Protein AF-A0A6A2X8H9-F1 (afdb_monomer_lite)

Organism: Hibiscus syriacus (NCBI:txid106335)

Secondary structure (DSSP, 8-state):
-------PPP---TT-------SS----S-------S-GGGGPPPPP---S-S-------GGG--TTT-B------GGGTTSS---B--

Foldseek 3Di:
DDDQDDDDDDPDDQPDDDDDDGPDDDDDPDDDDDDDDPQVVQFDDDDPDDDDDDPDPRHSVSPDCVQVDADDDPDDPVCPPVDDRDGDD

Radius of gyration: 17.94 Å; chains: 1; bounding box: 46×29×42 Å

Structure (mmCIF, N/CA/C/O backbone):
data_AF-A0A6A2X8H9-F1
#
_entry.id   AF-A0A6A2X8H9-F1
#
loop_
_atom_site.group_PDB
_atom_site.id
_atom_site.type_symbol
_atom_site.label_atom_id
_atom_site.label_alt_id
_atom_site.label_comp_id
_atom_site.label_asym_id
_atom_site.label_entity_id
_atom_site.label_seq_id
_atom_site.pdbx_PDB_ins_code
_atom_site.Cartn_x
_atom_site.Cartn_y
_atom_site.Cartn_z
_atom_site.occupancy
_atom_site.B_iso_or_equiv
_atom_site.auth_seq_id
_atom_site.auth_comp_id
_atom_site.auth_asym_id
_atom_site.auth_atom_id
_atom_site.pdbx_PDB_model_num
ATOM 1 N N . MET A 1 1 ? -0.494 -15.389 6.255 1.00 76.00 1 MET A N 1
ATOM 2 C CA . MET A 1 1 ? -0.575 -13.992 5.769 1.00 76.00 1 MET A CA 1
ATOM 3 C C . MET A 1 1 ? -1.909 -13.850 5.059 1.00 76.00 1 MET A C 1
ATOM 5 O O . MET A 1 1 ? -2.210 -14.719 4.256 1.00 76.00 1 MET A O 1
ATOM 9 N N . VAL A 1 2 ? -2.716 -12.844 5.399 1.00 85.31 2 VAL A N 1
ATOM 10 C CA . VAL A 1 2 ? -4.051 -12.626 4.810 1.00 85.31 2 VAL A CA 1
ATOM 11 C C . VAL A 1 2 ? -3.995 -11.349 3.980 1.00 85.31 2 VAL A C 1
ATOM 13 O O . VAL A 1 2 ? -3.497 -10.338 4.475 1.00 85.31 2 VAL A O 1
ATOM 16 N N . THR A 1 3 ? -4.461 -11.396 2.732 1.00 89.25 3 THR A N 1
ATOM 17 C CA . THR A 1 3 ? -4.594 -10.197 1.892 1.00 89.25 3 THR A CA 1
ATOM 18 C C . THR A 1 3 ? -5.764 -9.369 2.406 1.00 89.25 3 THR A C 1
ATOM 20 O O . THR A 1 3 ? -6.870 -9.881 2.556 1.00 89.25 3 THR A O 1
ATOM 23 N N . ILE A 1 4 ? -5.499 -8.104 2.728 1.00 87.56 4 ILE A N 1
ATOM 24 C CA . ILE A 1 4 ? -6.502 -7.190 3.294 1.00 87.56 4 ILE A CA 1
ATOM 25 C C . ILE A 1 4 ? -7.137 -6.346 2.187 1.00 87.56 4 ILE A C 1
ATOM 27 O O . ILE A 1 4 ? -8.331 -6.068 2.251 1.00 87.56 4 ILE A O 1
ATOM 31 N N . ALA A 1 5 ? -6.348 -5.963 1.182 1.00 87.50 5 ALA A N 1
ATOM 32 C CA . ALA A 1 5 ? -6.796 -5.207 0.026 1.00 87.50 5 ALA A CA 1
ATOM 33 C C . ALA A 1 5 ? -5.770 -5.289 -1.116 1.00 87.50 5 ALA A C 1
ATOM 35 O O . ALA A 1 5 ? -4.592 -5.575 -0.883 1.00 87.50 5 ALA A O 1
ATOM 36 N N . GLU A 1 6 ? -6.237 -5.018 -2.333 1.00 90.31 6 GLU A N 1
ATOM 37 C CA . GLU A 1 6 ? -5.434 -4.933 -3.551 1.00 90.31 6 GLU A CA 1
ATOM 38 C C . GLU A 1 6 ? -5.701 -3.589 -4.226 1.00 90.31 6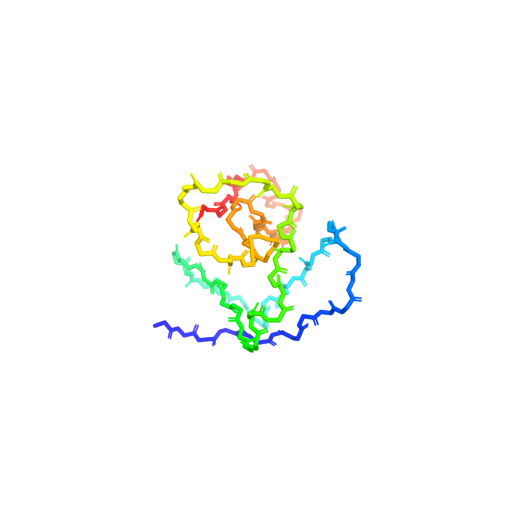 GLU A C 1
ATOM 40 O O . GLU A 1 6 ? -6.852 -3.188 -4.394 1.00 90.31 6 GLU A O 1
ATOM 45 N N . TYR A 1 7 ? -4.632 -2.890 -4.605 1.00 86.38 7 TYR A N 1
ATOM 46 C CA . TYR A 1 7 ? -4.717 -1.581 -5.244 1.00 86.38 7 TYR A CA 1
ATOM 47 C C . TYR A 1 7 ? -3.907 -1.604 -6.527 1.00 86.38 7 TYR A C 1
ATOM 49 O O . TYR A 1 7 ? -2.782 -2.110 -6.561 1.00 86.38 7 TYR A O 1
ATOM 57 N N . ARG A 1 8 ? -4.472 -1.022 -7.583 1.00 86.50 8 ARG A N 1
ATOM 58 C CA . ARG A 1 8 ? -3.738 -0.788 -8.821 1.00 86.50 8 ARG A CA 1
ATOM 59 C C . ARG A 1 8 ? -2.813 0.406 -8.620 1.00 86.50 8 ARG A C 1
ATOM 61 O O . ARG A 1 8 ? -3.269 1.473 -8.216 1.00 86.50 8 ARG A O 1
ATOM 68 N N . LEU A 1 9 ? -1.528 0.228 -8.919 1.00 82.50 9 LEU A N 1
ATOM 69 C CA . LEU A 1 9 ? -0.567 1.323 -8.875 1.00 82.50 9 LEU A CA 1
ATOM 70 C C . LEU A 1 9 ? -0.940 2.362 -9.951 1.00 82.50 9 LEU A C 1
ATOM 72 O O . LEU A 1 9 ? -1.078 1.982 -11.118 1.00 82.50 9 LEU A O 1
ATOM 76 N N . PRO A 1 10 ? -1.149 3.639 -9.591 1.00 82.62 10 PRO A N 1
ATOM 77 C CA . PRO A 1 10 ? -1.485 4.667 -10.563 1.00 82.62 10 PRO A CA 1
ATOM 78 C C . PRO A 1 10 ? -0.240 5.131 -11.327 1.00 82.62 10 PRO A C 1
ATOM 80 O O . PRO A 1 10 ? 0.873 5.139 -10.796 1.00 82.62 10 PRO A O 1
ATOM 83 N N . GLU A 1 11 ? -0.439 5.590 -12.560 1.00 82.94 11 GLU A N 1
ATOM 84 C CA . GLU A 1 11 ? 0.604 6.260 -13.337 1.00 82.94 11 GLU A CA 1
ATOM 85 C C . GLU A 1 11 ? 0.791 7.680 -12.792 1.00 82.94 11 GLU A C 1
ATOM 87 O O . GLU A 1 11 ? 0.001 8.586 -13.058 1.00 82.94 11 GLU A O 1
ATOM 92 N N . THR A 1 12 ? 1.815 7.870 -11.960 1.00 80.44 12 THR A N 1
ATOM 93 C CA . THR A 1 12 ? 2.111 9.156 -11.317 1.00 80.44 12 THR A CA 1
ATOM 94 C C . THR A 1 12 ? 3.585 9.506 -11.450 1.00 80.44 12 THR A C 1
ATOM 96 O O . THR A 1 12 ? 4.429 8.657 -11.740 1.00 80.44 12 THR A O 1
ATOM 99 N N . LYS A 1 13 ? 3.910 10.786 -11.247 1.00 79.56 13 LYS A N 1
ATOM 100 C CA . LYS A 1 13 ? 5.301 11.243 -11.243 1.00 79.56 13 LYS A CA 1
ATOM 101 C C . LYS A 1 13 ? 6.056 10.621 -10.058 1.00 79.56 13 LYS A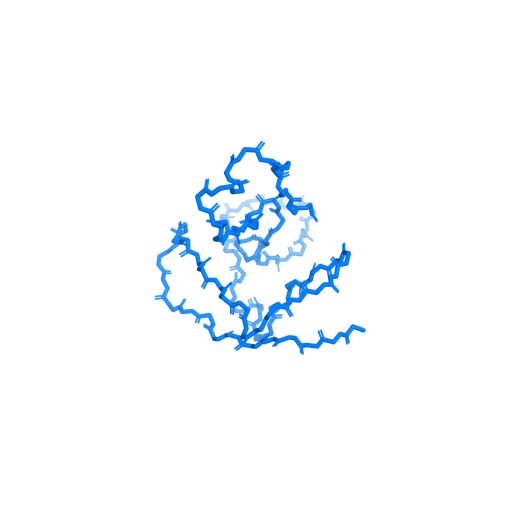 C 1
ATOM 103 O O . LYS A 1 13 ? 5.469 10.502 -8.976 1.00 79.56 13 LYS A O 1
ATOM 108 N N . PRO A 1 14 ? 7.354 10.302 -10.207 1.00 76.00 14 PRO A N 1
ATOM 109 C CA . PRO A 1 14 ? 8.185 9.880 -9.085 1.00 76.00 14 PRO A CA 1
ATOM 110 C C . PRO A 1 14 ? 8.089 10.852 -7.903 1.00 76.00 14 PRO A C 1
ATOM 112 O O . PRO A 1 14 ? 8.064 12.068 -8.090 1.00 76.00 14 PRO A O 1
ATOM 115 N N . GLY A 1 15 ? 8.018 10.311 -6.685 1.00 78.38 15 GLY A N 1
ATOM 116 C CA . GLY A 1 15 ? 7.874 11.099 -5.456 1.00 78.38 15 GLY A CA 1
ATOM 117 C C . GLY A 1 15 ? 6.435 11.483 -5.092 1.00 78.38 15 GLY A C 1
ATOM 118 O O . GLY A 1 15 ? 6.225 12.063 -4.029 1.00 78.38 15 GLY A O 1
ATOM 119 N N . THR A 1 16 ? 5.440 11.138 -5.916 1.00 83.19 16 THR A N 1
ATOM 120 C CA . THR A 1 16 ? 4.025 11.319 -5.554 1.00 83.19 16 THR A CA 1
ATOM 121 C C . THR A 1 16 ? 3.657 10.383 -4.401 1.00 83.19 16 THR A C 1
ATOM 123 O O . THR A 1 16 ? 3.873 9.174 -4.484 1.00 83.19 16 THR A O 1
ATOM 126 N N . ALA A 1 17 ? 3.104 10.933 -3.317 1.00 82.44 17 ALA A N 1
ATOM 127 C CA . ALA A 1 17 ? 2.635 10.134 -2.190 1.00 82.44 17 ALA A CA 1
ATOM 128 C C . ALA A 1 17 ? 1.399 9.313 -2.585 1.00 82.44 17 ALA A C 1
ATOM 130 O O . ALA A 1 17 ? 0.469 9.834 -3.201 1.00 82.44 17 ALA A O 1
ATOM 131 N N . LEU A 1 18 ? 1.385 8.036 -2.198 1.00 84.00 18 LEU A N 1
ATOM 132 C CA . LEU A 1 18 ? 0.244 7.142 -2.370 1.00 84.00 18 LEU A CA 1
ATOM 133 C C . LEU A 1 18 ? -0.422 6.912 -1.017 1.00 84.00 18 LEU A C 1
ATOM 135 O O . LEU A 1 18 ? 0.251 6.587 -0.038 1.00 84.00 18 LEU A O 1
ATOM 139 N N . TYR A 1 19 ? -1.742 7.060 -0.983 1.00 85.81 19 TYR A N 1
ATOM 140 C CA . TYR A 1 19 ? -2.561 6.837 0.204 1.00 85.81 19 TYR A CA 1
ATOM 141 C C . TYR A 1 19 ? -3.422 5.601 -0.012 1.00 85.81 19 TYR A C 1
ATOM 143 O O . TYR A 1 19 ? -3.971 5.396 -1.095 1.00 85.81 19 TYR A O 1
ATOM 151 N N . VAL A 1 20 ? -3.484 4.754 1.010 1.00 84.94 20 VAL A N 1
ATOM 152 C CA . VAL A 1 20 ? -4.134 3.450 0.945 1.00 84.94 20 VAL A CA 1
ATOM 153 C C . VAL A 1 20 ? -4.972 3.270 2.204 1.00 84.94 20 VAL A C 1
ATOM 155 O O . VAL A 1 20 ? -4.418 3.122 3.292 1.00 84.94 20 VAL A O 1
ATOM 158 N N . ASP A 1 21 ? -6.293 3.269 2.046 1.00 85.56 21 ASP A N 1
ATOM 159 C CA . ASP A 1 21 ? -7.234 3.117 3.158 1.00 85.56 21 ASP A CA 1
ATOM 160 C C . ASP A 1 21 ? -7.639 1.662 3.354 1.00 85.56 21 ASP A C 1
ATOM 162 O O . ASP A 1 21 ? -7.996 0.973 2.398 1.00 85.56 21 ASP A O 1
ATOM 166 N N . PHE A 1 22 ? -7.647 1.191 4.601 1.00 83.94 22 PHE A N 1
ATOM 167 C CA . PHE A 1 22 ? -8.133 -0.151 4.905 1.00 83.94 22 PHE A CA 1
ATOM 168 C C . PHE A 1 22 ? -9.669 -0.191 4.876 1.00 83.94 22 PHE A C 1
ATOM 170 O O . PHE A 1 22 ? -10.308 0.637 5.523 1.00 83.94 22 PHE A O 1
ATOM 177 N N . PRO A 1 23 ? -10.287 -1.189 4.214 1.00 82.62 23 PRO A N 1
ATOM 178 C CA . PRO A 1 23 ? -11.748 -1.271 4.077 1.00 82.62 23 PRO A CA 1
ATOM 179 C C . PRO A 1 23 ? -12.475 -1.529 5.406 1.00 82.62 23 PRO A C 1
ATOM 181 O O . PRO A 1 23 ? -13.696 -1.433 5.487 1.00 82.62 23 PRO A O 1
ATOM 184 N N . ARG A 1 24 ? -11.733 -1.909 6.448 1.00 83.88 24 ARG A N 1
ATOM 185 C CA . ARG A 1 24 ? -12.216 -2.114 7.811 1.00 83.88 24 ARG A CA 1
A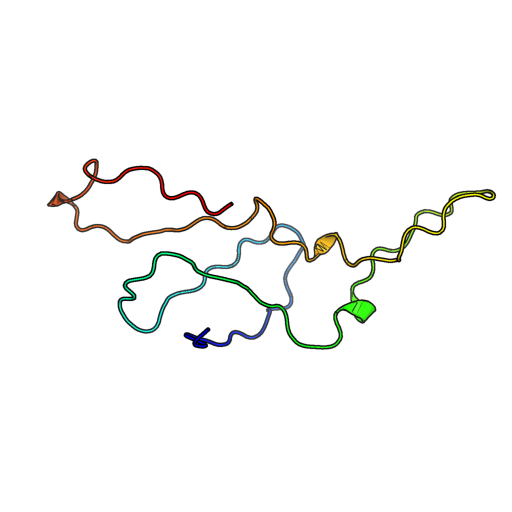TOM 186 C C . ARG A 1 24 ? -11.077 -1.897 8.793 1.00 83.88 24 ARG A C 1
ATOM 188 O O . ARG A 1 24 ? -9.908 -1.997 8.420 1.00 83.88 24 ARG A O 1
ATOM 195 N N . GLN A 1 25 ? -11.421 -1.692 10.058 1.00 81.62 25 GLN A N 1
ATOM 196 C CA . GLN A 1 25 ? -10.440 -1.700 11.133 1.00 81.62 25 GLN A CA 1
ATOM 197 C C . GLN A 1 25 ? -9.715 -3.053 11.174 1.00 81.62 25 GLN A C 1
ATOM 199 O O . GLN A 1 25 ? -10.337 -4.116 11.105 1.00 81.62 25 GLN A O 1
ATOM 204 N N . ILE A 1 26 ? -8.389 -3.005 11.278 1.00 83.25 26 ILE A N 1
ATOM 205 C CA . ILE A 1 26 ? -7.537 -4.189 11.352 1.00 83.25 26 ILE A CA 1
ATOM 206 C C . ILE A 1 26 ? -6.704 -4.144 12.628 1.00 83.25 26 ILE A C 1
ATOM 208 O O . ILE A 1 26 ? -6.078 -3.137 12.943 1.00 83.25 26 ILE A O 1
ATOM 212 N N . GLN A 1 27 ? -6.678 -5.255 13.359 1.00 84.00 27 GLN A N 1
ATOM 213 C CA . GLN A 1 27 ? -5.807 -5.433 14.515 1.00 84.00 27 GLN A CA 1
ATOM 214 C C . GLN A 1 27 ? -4.705 -6.419 14.133 1.00 84.00 27 GLN A C 1
ATOM 216 O O . GLN A 1 27 ? -4.940 -7.619 14.003 1.00 84.00 27 GLN A O 1
ATOM 221 N N . THR A 1 28 ? -3.496 -5.915 13.900 1.00 83.62 28 THR A N 1
ATOM 222 C CA . THR A 1 28 ? -2.352 -6.739 13.495 1.00 83.62 28 THR A CA 1
ATOM 223 C C . THR A 1 28 ? -1.053 -6.196 14.074 1.00 83.62 28 THR A C 1
ATOM 225 O O . THR A 1 28 ? -0.925 -5.004 14.334 1.00 83.62 28 THR A O 1
ATOM 228 N N . ARG A 1 29 ? -0.070 -7.083 14.253 1.00 82.75 29 ARG A N 1
ATOM 229 C CA . ARG A 1 29 ? 1.302 -6.719 14.643 1.00 82.75 29 ARG A CA 1
ATOM 230 C C . ARG A 1 29 ? 2.201 -6.419 13.443 1.00 82.75 29 ARG A C 1
ATOM 232 O O . ARG A 1 29 ? 3.285 -5.881 13.623 1.00 82.75 29 ARG A O 1
ATOM 239 N N . ARG A 1 30 ? 1.792 -6.815 12.232 1.00 83.81 30 ARG A N 1
ATOM 240 C CA . ARG A 1 30 ? 2.596 -6.672 11.012 1.00 83.81 30 ARG A CA 1
ATOM 241 C C . ARG A 1 30 ? 1.706 -6.467 9.792 1.00 83.81 30 ARG A C 1
ATOM 243 O O . ARG A 1 30 ? 0.739 -7.203 9.589 1.00 83.81 30 ARG A O 1
ATOM 250 N N . ILE A 1 31 ? 2.089 -5.505 8.961 1.00 83.56 31 ILE A N 1
ATOM 251 C CA . ILE A 1 31 ? 1.532 -5.260 7.628 1.00 83.56 31 ILE A CA 1
ATOM 252 C C . ILE A 1 31 ? 2.667 -5.476 6.626 1.00 83.56 31 ILE A C 1
ATOM 254 O O . ILE A 1 31 ? 3.834 -5.237 6.929 1.00 83.56 31 ILE A O 1
ATOM 258 N N . SER A 1 32 ? 2.368 -6.026 5.454 1.00 86.00 32 SER A N 1
ATOM 259 C CA . SER A 1 32 ? 3.374 -6.246 4.416 1.00 86.00 32 SER A CA 1
ATOM 260 C C . SER A 1 32 ? 2.795 -5.864 3.069 1.00 86.00 32 SER A C 1
ATOM 262 O O . SER A 1 32 ? 1.744 -6.369 2.682 1.00 86.00 32 SER A O 1
ATOM 264 N N . PHE A 1 33 ? 3.500 -4.978 2.378 1.00 85.38 33 PHE A N 1
ATOM 265 C CA . PHE A 1 33 ? 3.151 -4.519 1.045 1.00 85.38 33 PHE A CA 1
ATOM 266 C C . PHE A 1 33 ? 3.883 -5.391 0.037 1.00 85.38 33 PHE A C 1
ATOM 268 O O . PHE A 1 33 ? 5.082 -5.639 0.169 1.00 85.38 33 PHE A O 1
ATOM 275 N N . LYS A 1 34 ? 3.145 -5.895 -0.945 1.00 85.50 34 LYS A N 1
ATOM 276 C CA . LYS A 1 34 ? 3.688 -6.703 -2.031 1.00 85.50 34 LYS A CA 1
ATOM 277 C C . LYS A 1 34 ? 3.308 -6.037 -3.335 1.00 85.50 34 LYS A C 1
ATOM 279 O O . LYS A 1 34 ? 2.133 -5.765 -3.557 1.00 85.50 34 LYS A O 1
ATOM 284 N N . LEU A 1 35 ? 4.302 -5.795 -4.176 1.00 84.12 35 LEU A N 1
ATOM 285 C CA . LEU A 1 35 ? 4.066 -5.374 -5.543 1.00 84.12 35 LEU A CA 1
ATOM 286 C C . LEU A 1 35 ? 3.887 -6.624 -6.410 1.00 84.12 35 LEU A C 1
ATOM 288 O O . LEU A 1 35 ? 4.684 -7.557 -6.315 1.00 84.12 35 LEU A O 1
ATOM 292 N N . LEU A 1 36 ? 2.824 -6.652 -7.210 1.00 85.12 36 LEU A N 1
ATOM 293 C CA . L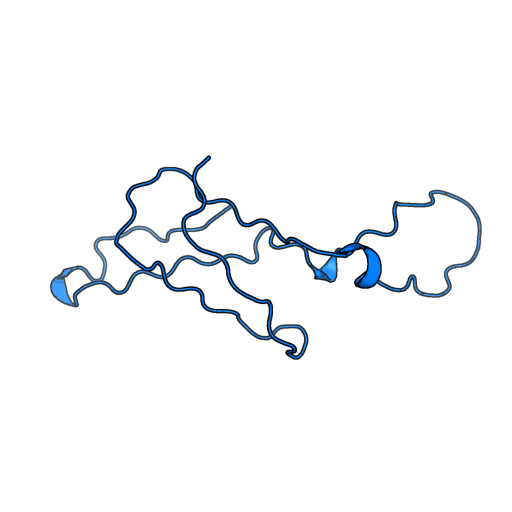EU A 1 36 ? 2.490 -7.753 -8.113 1.00 85.12 36 LEU A CA 1
ATOM 294 C C . LEU A 1 36 ? 2.522 -7.246 -9.560 1.00 85.12 36 LEU A C 1
ATOM 296 O O . LEU A 1 36 ? 2.102 -6.121 -9.821 1.00 85.12 36 LEU A O 1
ATOM 300 N N . GLY A 1 37 ? 2.994 -8.082 -10.486 1.00 84.69 37 GLY A N 1
ATOM 301 C CA . GLY A 1 37 ? 3.097 -7.765 -11.914 1.00 84.69 37 GLY A CA 1
ATOM 302 C C . GLY A 1 37 ? 4.523 -7.889 -12.451 1.00 84.69 37 GLY A C 1
ATOM 303 O O . GLY A 1 37 ? 5.402 -8.437 -11.783 1.00 84.69 37 GLY A O 1
ATOM 304 N N . ASP A 1 38 ? 4.746 -7.378 -13.663 1.00 82.31 38 ASP A N 1
ATOM 305 C CA . ASP A 1 38 ? 6.078 -7.321 -14.270 1.00 82.31 38 ASP A CA 1
ATOM 306 C C . ASP A 1 38 ? 6.902 -6.177 -13.659 1.00 82.31 38 ASP A C 1
ATOM 308 O O . ASP A 1 38 ? 6.987 -5.067 -14.181 1.00 82.31 38 ASP A O 1
ATOM 312 N N . VAL A 1 39 ? 7.490 -6.451 -12.495 1.00 77.50 39 VAL A N 1
ATOM 313 C CA . VAL A 1 39 ? 8.367 -5.514 -11.776 1.00 77.50 39 VAL A CA 1
ATOM 314 C C . VAL A 1 39 ? 9.662 -5.256 -12.555 1.00 77.50 39 VAL A C 1
ATOM 316 O O . VAL A 1 39 ? 10.261 -4.190 -12.418 1.00 77.50 39 VAL A O 1
ATOM 319 N N . ALA A 1 40 ? 10.091 -6.206 -13.392 1.00 74.19 40 ALA A N 1
ATOM 320 C CA . ALA A 1 40 ? 11.330 -6.089 -14.150 1.00 74.19 40 ALA A CA 1
ATOM 321 C C . ALA A 1 40 ? 11.245 -4.985 -15.212 1.00 74.19 40 ALA A C 1
ATOM 323 O O . ALA A 1 40 ? 12.257 -4.346 -15.491 1.00 74.19 40 ALA A O 1
ATOM 324 N N . ALA A 1 41 ? 10.047 -4.684 -15.723 1.00 75.75 41 ALA A N 1
ATOM 325 C CA . ALA A 1 41 ? 9.805 -3.560 -16.629 1.00 75.75 41 ALA A CA 1
ATOM 326 C C . ALA A 1 41 ? 10.164 -2.179 -16.035 1.00 75.75 41 ALA A C 1
ATOM 328 O O . ALA A 1 41 ? 10.362 -1.224 -16.783 1.00 75.75 41 ALA A O 1
ATOM 329 N N . PHE A 1 42 ? 10.279 -2.065 -14.707 1.00 72.38 42 PHE A N 1
ATOM 330 C CA . PHE A 1 42 ? 10.620 -0.828 -13.992 1.00 72.38 42 PHE A CA 1
ATOM 331 C C . PHE A 1 42 ? 12.085 -0.778 -13.548 1.00 72.38 42 PHE A C 1
ATOM 333 O O . PHE A 1 42 ? 12.423 -0.097 -12.579 1.00 72.38 42 PHE A O 1
ATOM 340 N N . THR A 1 43 ? 12.960 -1.543 -14.199 1.00 72.62 43 THR A N 1
ATOM 341 C CA . THR A 1 43 ? 14.380 -1.531 -13.859 1.00 72.62 43 THR A CA 1
ATOM 342 C C . THR A 1 43 ? 14.996 -0.157 -14.092 1.00 72.62 43 THR A C 1
ATOM 344 O O . THR A 1 43 ? 14.792 0.474 -15.131 1.00 72.62 43 THR A O 1
ATOM 347 N N . ASP A 1 44 ? 15.767 0.302 -13.108 1.00 68.25 44 ASP A N 1
ATOM 348 C CA . ASP A 1 44 ? 16.501 1.553 -13.221 1.00 68.25 44 ASP A CA 1
ATOM 349 C C . ASP A 1 44 ? 17.554 1.390 -14.332 1.00 68.25 44 ASP A C 1
ATOM 351 O O . ASP A 1 44 ? 18.368 0.461 -14.304 1.00 68.25 44 ASP A O 1
ATOM 355 N N . LYS A 1 45 ? 17.519 2.258 -15.354 1.00 60.47 45 LYS A N 1
ATOM 356 C CA . LYS A 1 45 ? 18.558 2.275 -16.393 1.00 60.47 45 LYS A CA 1
ATOM 357 C C . LYS A 1 45 ? 19.878 2.620 -15.714 1.00 60.47 45 LYS A C 1
ATOM 359 O O . LYS A 1 45 ? 19.994 3.695 -15.127 1.00 60.47 45 LYS A O 1
ATOM 364 N N . LEU A 1 46 ? 20.857 1.716 -15.793 1.00 56.97 46 LEU A N 1
ATOM 365 C CA . LEU A 1 46 ? 22.218 2.038 -15.381 1.00 56.97 46 LEU A CA 1
ATOM 366 C C . LEU A 1 46 ? 22.659 3.294 -16.155 1.00 56.97 46 LEU A C 1
ATOM 368 O O . LEU A 1 4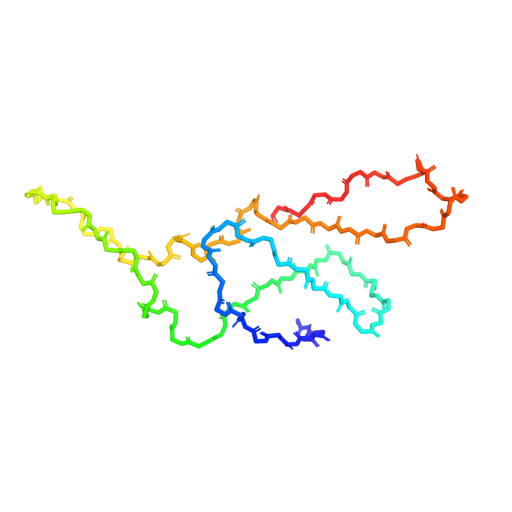6 ? 22.461 3.329 -17.375 1.00 56.97 46 LEU A O 1
ATOM 372 N N . PRO A 1 47 ? 23.252 4.310 -15.503 1.00 51.28 47 PRO A N 1
ATOM 373 C CA . PRO A 1 47 ? 24.067 5.260 -16.246 1.00 51.28 47 PRO A CA 1
ATOM 374 C C . PRO A 1 47 ? 25.142 4.455 -16.986 1.00 51.28 47 PRO A C 1
ATOM 376 O O . PRO A 1 47 ? 25.595 3.433 -16.468 1.00 51.28 47 PRO A O 1
ATOM 379 N N . GLU A 1 48 ? 25.497 4.866 -18.203 1.00 52.97 48 GLU A N 1
ATOM 380 C CA . GLU A 1 48 ? 26.597 4.273 -18.969 1.00 52.97 48 GLU A CA 1
ATOM 381 C C . GLU A 1 48 ? 27.861 4.307 -18.098 1.00 52.97 48 GLU A C 1
ATOM 383 O O . GLU A 1 48 ? 28.524 5.334 -17.997 1.00 52.97 48 GLU A O 1
ATOM 388 N N . GLN A 1 49 ? 28.142 3.223 -17.374 1.00 50.28 49 GLN A N 1
ATOM 389 C CA . GLN A 1 49 ? 29.323 3.116 -16.538 1.00 50.28 49 GLN A CA 1
ATOM 390 C C . GLN A 1 49 ? 30.219 2.042 -17.133 1.00 50.28 49 GLN A C 1
ATOM 392 O O . GLN A 1 49 ? 29.906 0.848 -17.117 1.00 50.28 49 GLN A O 1
ATOM 397 N N . ASP A 1 50 ? 31.302 2.566 -17.693 1.00 51.56 50 ASP A N 1
ATOM 398 C CA . ASP A 1 50 ? 32.505 1.893 -18.142 1.00 51.56 50 ASP A CA 1
ATOM 399 C C . ASP A 1 50 ? 32.957 0.799 -17.169 1.00 51.56 50 ASP A C 1
ATOM 401 O O . ASP A 1 50 ? 32.936 0.957 -15.947 1.00 51.56 50 ASP A O 1
ATOM 405 N N . ASP A 1 51 ? 33.401 -0.287 -17.790 1.00 49.41 51 ASP A N 1
ATOM 406 C CA . ASP A 1 51 ? 34.310 -1.309 -17.295 1.00 49.41 51 ASP A CA 1
ATOM 407 C C . ASP A 1 51 ? 34.007 -2.031 -15.967 1.00 49.41 51 ASP A C 1
ATOM 409 O O . ASP A 1 51 ? 34.281 -1.604 -14.849 1.00 49.41 51 ASP A O 1
ATOM 413 N N . ALA A 1 52 ? 33.582 -3.283 -16.161 1.00 57.44 52 ALA A N 1
ATOM 414 C CA . ALA A 1 52 ? 34.215 -4.457 -15.567 1.00 57.44 52 ALA A CA 1
ATOM 415 C C . ALA A 1 52 ? 34.455 -4.440 -14.046 1.00 57.44 52 ALA A C 1
ATOM 417 O O . ALA A 1 52 ? 35.587 -4.400 -13.580 1.00 57.44 52 ALA A O 1
ATOM 418 N N . SER A 1 53 ? 33.398 -4.633 -13.259 1.00 48.22 53 SER A N 1
ATOM 419 C CA . SER A 1 53 ? 33.321 -5.646 -12.185 1.00 48.22 53 SER A CA 1
ATOM 420 C C . SER A 1 53 ? 32.061 -5.404 -11.352 1.00 48.22 53 SER A C 1
ATOM 422 O O . SER A 1 53 ? 31.707 -4.273 -11.065 1.00 48.22 53 SER A O 1
ATOM 424 N N . PHE A 1 54 ? 31.361 -6.482 -10.987 1.00 47.53 54 PHE A N 1
ATOM 425 C CA . PHE A 1 54 ? 30.045 -6.482 -10.330 1.00 47.53 54 PHE A CA 1
ATOM 426 C C . PHE A 1 54 ? 28.868 -6.027 -11.208 1.00 47.53 54 PHE A C 1
ATOM 428 O O . PHE A 1 54 ? 28.336 -4.930 -11.074 1.00 47.53 54 PHE A O 1
ATOM 435 N N . ARG A 1 55 ? 28.344 -6.956 -12.025 1.00 52.44 55 ARG A N 1
ATOM 436 C CA . ARG A 1 55 ? 26.928 -6.913 -12.430 1.00 52.44 55 ARG A CA 1
ATOM 437 C C . ARG A 1 55 ? 26.068 -7.070 -11.171 1.00 52.44 55 ARG A C 1
ATOM 439 O O . ARG A 1 55 ? 25.659 -8.180 -10.832 1.00 52.44 55 ARG A O 1
ATOM 446 N N . ALA A 1 56 ? 25.831 -5.977 -10.452 1.00 53.28 56 ALA A N 1
ATOM 447 C CA . ALA A 1 56 ? 24.735 -5.918 -9.500 1.00 53.28 56 ALA A CA 1
ATOM 448 C C . ALA A 1 56 ? 23.445 -6.258 -10.269 1.00 53.28 56 ALA A C 1
ATOM 450 O O . ALA A 1 56 ? 23.306 -5.834 -11.422 1.00 53.28 56 ALA A O 1
ATOM 451 N N . PRO A 1 57 ? 22.532 -7.069 -9.704 1.00 54.94 57 PRO A N 1
ATOM 452 C CA . PRO A 1 57 ? 21.276 -7.359 -10.376 1.00 54.94 57 PRO A CA 1
ATOM 453 C C . PRO A 1 57 ? 20.594 -6.035 -10.722 1.00 54.94 57 PRO A C 1
ATOM 455 O O . PRO A 1 57 ? 20.603 -5.103 -9.920 1.00 54.94 57 PRO A O 1
ATOM 458 N N . VAL A 1 58 ? 20.043 -5.934 -11.930 1.00 56.44 58 VAL A N 1
ATOM 459 C CA . VAL A 1 58 ? 19.247 -4.772 -12.322 1.00 56.44 58 VAL A CA 1
ATOM 460 C C . VAL A 1 58 ? 17.975 -4.851 -11.476 1.00 56.44 58 VAL A C 1
ATOM 462 O O . VAL A 1 58 ? 17.073 -5.637 -11.758 1.00 56.44 58 VAL A O 1
ATOM 465 N N . VAL A 1 59 ? 17.961 -4.149 -10.345 1.00 62.91 59 VAL A N 1
ATOM 466 C CA . VAL A 1 59 ? 16.835 -4.141 -9.408 1.00 62.91 59 VAL A CA 1
ATOM 467 C C . VAL A 1 59 ? 16.039 -2.872 -9.669 1.00 62.91 59 VAL A C 1
ATOM 469 O O . VAL A 1 59 ? 16.622 -1.807 -9.838 1.00 62.91 59 VAL A O 1
ATOM 472 N N . ALA A 1 60 ? 14.711 -2.967 -9.681 1.00 71.00 60 ALA A N 1
ATOM 473 C CA . ALA A 1 60 ? 13.833 -1.801 -9.664 1.00 71.00 60 ALA A CA 1
ATOM 474 C C . ALA A 1 60 ? 13.885 -1.126 -8.278 1.00 71.00 60 ALA A C 1
ATOM 476 O O . ALA A 1 60 ? 12.926 -1.179 -7.501 1.00 71.00 60 ALA A O 1
ATOM 477 N N . ALA A 1 61 ? 15.034 -0.548 -7.921 1.00 72.44 61 ALA A N 1
ATOM 478 C CA . ALA A 1 61 ? 15.266 0.082 -6.625 1.00 72.44 61 ALA A CA 1
ATOM 479 C C . ALA A 1 61 ? 14.317 1.271 -6.417 1.00 72.44 61 ALA A C 1
ATOM 481 O O . ALA A 1 61 ? 13.881 1.522 -5.288 1.00 72.44 61 ALA A O 1
ATOM 482 N N . GLY A 1 62 ? 13.909 1.930 -7.508 1.00 72.12 62 GLY A N 1
ATOM 483 C CA . GLY A 1 62 ? 12.842 2.931 -7.516 1.00 72.12 62 GLY A CA 1
ATOM 484 C C . GLY A 1 62 ? 11.521 2.460 -6.887 1.00 72.12 62 GLY A C 1
ATOM 485 O O . GLY A 1 62 ? 10.849 3.265 -6.236 1.00 72.12 62 GLY A O 1
ATOM 486 N N . LEU A 1 63 ? 11.192 1.166 -6.995 1.00 76.56 63 LEU A N 1
ATOM 487 C CA . LEU A 1 63 ? 9.965 0.558 -6.459 1.00 76.56 63 LEU A CA 1
ATOM 488 C C . LEU A 1 63 ? 10.087 0.076 -5.007 1.00 76.56 63 LEU A C 1
ATOM 490 O O . LEU A 1 63 ? 9.103 -0.385 -4.425 1.00 76.56 63 LEU A O 1
ATOM 494 N N . SER A 1 64 ? 11.272 0.176 -4.401 1.00 77.38 64 SER A N 1
ATOM 495 C CA . SER A 1 64 ? 11.453 -0.187 -2.999 1.00 77.38 64 SER A CA 1
ATOM 496 C C . SER A 1 64 ? 10.612 0.708 -2.088 1.00 77.38 64 SER A C 1
ATOM 498 O O . SER A 1 64 ? 10.655 1.939 -2.173 1.00 77.38 64 SER A O 1
ATOM 500 N N . LEU A 1 65 ? 9.863 0.072 -1.186 1.00 77.12 65 LEU A N 1
ATOM 501 C CA . LEU A 1 65 ? 9.061 0.742 -0.162 1.00 77.12 65 LEU A CA 1
ATOM 502 C C . LEU A 1 65 ? 9.783 0.841 1.191 1.00 77.12 65 LEU A C 1
ATOM 504 O O . LEU A 1 65 ? 9.228 1.412 2.132 1.00 77.12 65 LEU A O 1
ATOM 508 N N . SER A 1 66 ? 11.005 0.309 1.303 1.00 75.12 66 SER A N 1
ATOM 509 C CA . SER A 1 66 ? 11.790 0.360 2.541 1.00 75.12 66 SER A CA 1
ATOM 510 C C . SER A 1 66 ? 11.951 1.805 3.011 1.00 75.12 66 SER A C 1
ATOM 512 O O . SER A 1 66 ? 12.369 2.666 2.236 1.00 75.12 66 SER A O 1
ATOM 514 N N . ASN A 1 67 ? 11.610 2.079 4.273 1.00 74.00 67 ASN A N 1
ATOM 515 C CA . ASN A 1 67 ? 11.609 3.421 4.876 1.00 74.00 67 ASN A CA 1
ATOM 516 C C . ASN A 1 67 ? 10.714 4.469 4.176 1.00 74.00 67 ASN A C 1
ATOM 518 O O . ASN A 1 67 ? 10.822 5.661 4.469 1.00 74.00 67 ASN A O 1
ATOM 522 N N . ARG A 1 68 ? 9.829 4.066 3.251 1.00 77.06 68 ARG A N 1
ATOM 523 C CA . ARG A 1 68 ? 8.922 4.976 2.521 1.00 77.06 68 ARG A CA 1
ATOM 524 C C . ARG A 1 68 ? 7.457 4.847 2.936 1.00 77.06 68 ARG A C 1
ATOM 526 O O . ARG A 1 68 ? 6.627 5.625 2.477 1.00 77.06 68 ARG A O 1
ATOM 533 N N . ILE A 1 69 ? 7.133 3.896 3.810 1.00 81.25 69 ILE A N 1
ATOM 534 C CA . ILE A 1 69 ? 5.771 3.673 4.301 1.00 81.25 69 ILE A CA 1
ATOM 535 C C . ILE A 1 69 ? 5.553 4.472 5.587 1.00 81.25 69 ILE A C 1
ATOM 537 O O . ILE A 1 69 ? 6.277 4.307 6.568 1.00 81.25 69 ILE A O 1
ATOM 541 N N . LYS A 1 70 ? 4.514 5.308 5.593 1.00 81.38 70 LYS A N 1
ATOM 542 C CA . LYS A 1 70 ? 4.014 6.002 6.786 1.00 81.38 70 LYS A CA 1
ATOM 543 C C . LYS A 1 70 ? 2.598 5.524 7.078 1.00 81.38 70 LYS A C 1
ATOM 545 O O . LYS A 1 70 ? 1.785 5.426 6.163 1.00 81.38 70 LYS A O 1
ATOM 550 N N . LEU A 1 71 ? 2.318 5.220 8.341 1.00 77.00 71 LEU A N 1
ATOM 551 C CA . LEU A 1 71 ? 0.984 4.843 8.799 1.00 77.00 71 LEU A CA 1
ATOM 552 C C . LEU A 1 71 ? 0.291 6.073 9.375 1.00 77.00 71 LEU A C 1
ATOM 554 O O . LEU A 1 71 ? 0.836 6.748 10.247 1.00 77.00 71 LEU A O 1
ATOM 558 N N . TYR A 1 72 ? -0.915 6.339 8.888 1.00 74.94 72 TYR A N 1
ATOM 559 C CA . TYR A 1 72 ? -1.776 7.401 9.387 1.00 74.94 72 TYR A CA 1
ATOM 560 C C . TYR A 1 72 ? -3.008 6.770 10.028 1.00 74.94 72 TYR A C 1
ATOM 562 O O . TYR A 1 72 ? -3.569 5.808 9.507 1.00 74.94 72 TYR A O 1
ATOM 570 N N . TYR A 1 73 ? -3.414 7.311 11.171 1.00 73.88 73 TYR A N 1
ATOM 571 C CA . TYR A 1 73 ? -4.644 6.946 11.858 1.00 73.88 73 TYR A CA 1
ATOM 572 C C . TYR A 1 73 ? -5.468 8.216 12.039 1.00 73.88 73 TYR A C 1
ATOM 574 O O . TYR A 1 73 ? -4.976 9.198 12.599 1.00 73.88 73 TYR A O 1
ATOM 582 N N . TYR A 1 74 ? -6.706 8.200 11.549 1.00 71.81 74 TYR A N 1
ATOM 583 C CA . TYR A 1 74 ? -7.673 9.251 11.840 1.00 71.81 74 TYR A CA 1
ATOM 584 C C . TYR A 1 74 ? -8.163 9.056 13.273 1.00 71.81 74 TYR A C 1
ATOM 586 O O . TYR A 1 74 ? -9.103 8.308 13.524 1.00 71.81 74 TYR A O 1
ATOM 594 N N . ALA A 1 75 ? -7.460 9.686 14.213 1.00 66.50 75 ALA A N 1
ATOM 595 C CA . ALA A 1 75 ? -7.856 9.713 15.609 1.00 66.50 75 ALA A CA 1
ATOM 596 C C . ALA A 1 75 ? -9.036 10.663 15.803 1.00 66.50 75 ALA A C 1
ATOM 598 O O . ALA A 1 75 ? -9.069 11.754 15.226 1.00 66.50 75 ALA A O 1
ATOM 599 N N . ASP A 1 76 ? -9.964 10.267 16.668 1.00 74.88 76 ASP A N 1
ATOM 600 C CA . ASP A 1 76 ? -10.917 11.211 17.234 1.00 74.88 76 ASP A CA 1
ATOM 601 C C . ASP A 1 76 ? -10.138 12.349 17.939 1.00 74.88 76 ASP A C 1
ATOM 603 O O . ASP A 1 76 ? -9.102 12.079 18.563 1.00 74.88 76 ASP A O 1
ATOM 607 N N . PRO A 1 77 ? -10.579 13.621 17.856 1.00 76.94 77 PRO A N 1
ATOM 608 C CA . PRO A 1 77 ? -9.909 14.740 18.520 1.00 76.94 77 PRO A CA 1
ATOM 609 C C . PRO A 1 77 ? -9.587 14.503 20.005 1.00 76.94 77 PRO A C 1
ATOM 611 O O . PRO A 1 77 ? -8.565 14.992 20.490 1.00 76.94 77 PRO A O 1
ATOM 614 N N . TYR A 1 78 ? -10.397 13.719 20.726 1.00 75.44 78 TYR A N 1
ATOM 615 C CA . TYR A 1 78 ? -10.173 13.381 22.140 1.00 75.44 78 TYR A CA 1
ATOM 616 C C . TYR A 1 78 ? -9.064 12.332 22.375 1.00 75.44 78 TYR A C 1
ATOM 618 O O . TYR A 1 78 ? -8.643 12.086 23.518 1.00 75.44 78 TYR A O 1
ATOM 626 N N . GLU A 1 79 ? -8.578 11.699 21.309 1.00 72.81 79 GLU A N 1
ATOM 627 C CA . GLU A 1 79 ? -7.479 10.729 21.311 1.00 72.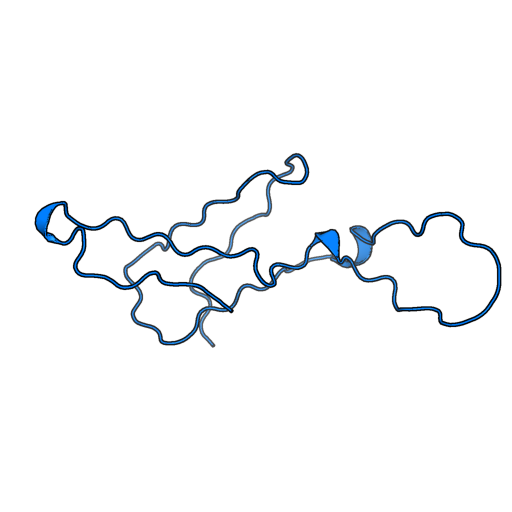81 79 GLU A CA 1
ATOM 628 C C . GLU A 1 79 ? -6.152 11.321 20.808 1.00 72.81 79 GLU A C 1
ATOM 630 O O . GLU A 1 79 ? -5.104 10.668 20.893 1.00 72.81 79 GLU A O 1
ATOM 635 N N . LEU A 1 80 ? -6.170 12.569 20.329 1.00 63.78 80 LEU A N 1
ATOM 636 C CA . LEU A 1 80 ? -4.994 13.272 19.828 1.00 63.78 80 LEU A CA 1
ATOM 637 C C . LEU A 1 80 ? -3.938 13.417 20.945 1.00 63.78 80 LEU A C 1
ATOM 639 O O . LEU A 1 80 ? -4.208 13.964 22.011 1.00 63.78 80 LEU A O 1
ATOM 643 N N . GLY A 1 81 ? -2.726 12.898 20.714 1.00 66.94 81 GLY A N 1
ATOM 644 C CA . GLY A 1 81 ? -1.607 12.945 21.672 1.00 66.94 81 GLY A CA 1
ATOM 645 C C . GLY A 1 81 ? -1.460 11.729 22.598 1.00 66.94 81 GLY A C 1
ATOM 646 O O . GLY A 1 81 ? -0.470 11.645 23.321 1.00 66.94 81 GLY A O 1
ATOM 647 N N . LYS A 1 82 ? -2.383 10.757 22.559 1.00 66.88 82 LYS A N 1
ATOM 648 C CA . LYS A 1 82 ? -2.278 9.506 23.345 1.00 66.88 82 LYS A CA 1
ATOM 649 C C . LYS A 1 82 ? -1.506 8.389 22.636 1.00 66.88 82 LYS A C 1
ATOM 651 O O . LYS A 1 82 ? -1.195 7.373 23.251 1.00 66.88 82 LYS A O 1
ATOM 656 N N . TRP A 1 83 ? -1.195 8.569 21.355 1.00 57.47 83 TRP A N 1
ATOM 657 C CA . TRP A 1 83 ? -0.614 7.530 20.510 1.00 57.47 83 TRP A CA 1
ATOM 658 C C . TRP A 1 83 ? 0.839 7.845 20.140 1.00 57.47 83 TRP A C 1
ATOM 660 O O . TRP A 1 83 ? 1.166 8.964 19.745 1.00 57.47 83 TRP A O 1
ATOM 670 N N . ALA A 1 84 ? 1.711 6.840 20.261 1.00 58.03 84 ALA A N 1
ATOM 671 C CA . ALA A 1 84 ? 3.089 6.904 19.787 1.00 58.03 84 ALA A CA 1
ATOM 672 C C . ALA A 1 84 ? 3.128 6.935 18.250 1.00 58.03 84 ALA A C 1
ATOM 674 O O . ALA A 1 84 ? 2.289 6.321 17.592 1.00 58.03 84 ALA A O 1
ATOM 675 N N . SER A 1 85 ? 4.116 7.631 17.681 1.00 57.00 85 SER A N 1
ATOM 676 C CA . SER A 1 85 ? 4.353 7.643 16.233 1.00 57.00 85 SER A CA 1
ATOM 677 C C . SER A 1 85 ? 4.534 6.210 15.722 1.00 57.00 85 SER A C 1
ATOM 679 O O . SER A 1 85 ? 5.485 5.526 16.101 1.00 57.00 85 SER A O 1
ATOM 681 N N . LEU A 1 86 ? 3.601 5.739 14.892 1.00 56.03 86 LEU A N 1
ATOM 682 C CA . LEU A 1 86 ? 3.666 4.423 14.264 1.00 56.03 86 LEU A CA 1
ATOM 683 C C . LEU A 1 86 ? 4.549 4.523 13.015 1.00 56.03 86 LEU A C 1
ATOM 685 O O . LEU A 1 86 ? 4.080 4.888 11.936 1.00 56.03 86 LEU A O 1
ATOM 689 N N . SER A 1 87 ? 5.836 4.207 13.147 1.00 53.31 87 SER A N 1
ATOM 690 C CA . SER A 1 87 ? 6.719 4.005 11.996 1.00 53.31 87 SER A CA 1
ATOM 691 C C . SER A 1 87 ? 6.700 2.536 11.564 1.00 53.31 87 SER A C 1
ATOM 693 O O . SER A 1 87 ? 6.804 1.627 12.387 1.00 53.31 87 SER A O 1
ATOM 695 N N . ALA A 1 88 ? 6.555 2.292 10.261 1.00 50.09 88 ALA A N 1
ATOM 696 C CA . ALA A 1 88 ? 6.815 0.981 9.675 1.00 50.09 88 ALA A CA 1
ATOM 697 C C . ALA A 1 88 ? 8.304 0.896 9.312 1.00 50.09 88 ALA A C 1
ATOM 699 O O . ALA A 1 88 ? 8.818 1.803 8.657 1.00 50.09 88 ALA A O 1
ATOM 700 N N . VAL A 1 89 ? 8.971 -0.176 9.748 1.00 50.03 89 VAL A N 1
ATOM 701 C CA . VAL A 1 89 ? 10.323 -0.561 9.303 1.00 50.03 89 VAL A CA 1
ATOM 702 C C . VAL A 1 89 ? 10.199 -1.614 8.213 1.00 50.03 89 VAL A C 1
ATOM 704 O O . VAL A 1 89 ? 9.421 -2.575 8.428 1.00 50.03 89 VAL A O 1
#

pLDDT: mean 73.14, std 12.34, range [47.53, 90.31]

Sequence (89 aa):
MVTIAEYRLPETKPGTALYVDFPRQIQTRRISFKLLGDVAAFTDKLPEQDDASFRAPVVAAGLSLSNRIKLYYYADPYELGKWASLSAV

InterPro domains:
  IPR057554 SAC9, C-terminal domain [PF24765] (1-89)